Protein AF-A0A7S2IKF0-F1 (afdb_monomer)

pLDDT: mean 86.71, std 18.24, range [37.34, 98.62]

Secondary structure (DSSP, 8-state):
-HHHHHHHHHHHHHHHHHHHHHHHTS-HHHHHHHHHHHHHHHHHHHHTHHHHHHHHHTT-S-SSHHHHHHHHHHHHHHTT--HHHHHHHHHHHHHSTT-TTT-TTTSS-STTTS-TTT-HHHHHHHHHHHH--

Structure (mmCIF, N/CA/C/O backbone):
data_AF-A0A7S2IKF0-F1
#
_entry.id   AF-A0A7S2IKF0-F1
#
loop_
_atom_site.group_PDB
_atom_site.id
_atom_site.type_symbol
_atom_site.label_atom_id
_atom_site.label_alt_id
_atom_site.label_comp_id
_atom_site.label_asym_id
_atom_site.label_entity_id
_atom_site.label_seq_id
_atom_site.pdbx_PDB_ins_code
_atom_site.Cartn_x
_atom_site.Cartn_y
_atom_site.Cartn_z
_atom_site.occupancy
_atom_site.B_iso_or_equiv
_atom_site.auth_seq_id
_atom_site.auth_comp_id
_atom_site.auth_asym_id
_atom_site.auth_atom_id
_atom_site.pdbx_PDB_model_num
ATOM 1 N N . GLU A 1 1 ? -5.631 16.992 5.665 1.00 86.25 1 GLU A N 1
ATOM 2 C CA . GLU A 1 1 ? -4.386 16.386 5.142 1.00 86.25 1 GLU A CA 1
ATOM 3 C C . GLU A 1 1 ? -4.592 15.204 4.185 1.00 86.25 1 GLU A C 1
ATOM 5 O O . GLU A 1 1 ? -3.834 15.143 3.224 1.00 86.25 1 GLU A O 1
ATOM 10 N N . GLY A 1 2 ? -5.606 14.334 4.345 1.00 92.81 2 GLY A N 1
ATOM 11 C CA . GLY A 1 2 ? -5.775 13.124 3.511 1.00 92.81 2 GLY A CA 1
ATOM 12 C C . GLY A 1 2 ? -5.658 13.321 1.996 1.00 92.81 2 GLY A C 1
ATOM 13 O O . GLY A 1 2 ? -4.904 12.610 1.344 1.00 92.81 2 GLY A O 1
ATOM 14 N N . TRP A 1 3 ? -6.298 14.352 1.429 1.00 94.94 3 TRP A N 1
ATOM 15 C CA . TRP A 1 3 ? -6.167 14.661 -0.003 1.00 94.94 3 TRP A CA 1
ATOM 16 C C . TRP A 1 3 ? -4.735 14.961 -0.446 1.00 94.94 3 TRP A C 1
ATOM 18 O O . TRP A 1 3 ? -4.328 14.540 -1.523 1.00 94.94 3 TRP A O 1
ATOM 28 N N . LYS A 1 4 ? -3.954 15.667 0.379 1.00 96.44 4 LYS A N 1
ATOM 29 C CA . LYS A 1 4 ? -2.560 15.990 0.052 1.00 96.44 4 LYS A CA 1
ATOM 30 C C . LYS A 1 4 ? -1.713 14.722 0.018 1.00 96.44 4 LYS A C 1
ATOM 32 O O . LYS A 1 4 ? -0.940 14.547 -0.915 1.00 96.44 4 LYS A O 1
ATOM 37 N N . GLN A 1 5 ? -1.893 13.837 1.001 1.00 95.38 5 GLN A N 1
ATOM 38 C CA . GLN A 1 5 ? -1.185 12.557 1.056 1.00 95.38 5 GLN A CA 1
ATOM 39 C C . GLN A 1 5 ? -1.593 11.646 -0.106 1.00 95.38 5 GLN A C 1
ATOM 41 O O . GLN A 1 5 ? -0.722 11.107 -0.781 1.00 95.38 5 GLN A O 1
ATOM 46 N N . LEU A 1 6 ? -2.892 11.539 -0.406 1.00 95.06 6 LEU A N 1
ATOM 47 C CA . LEU A 1 6 ? -3.379 10.765 -1.547 1.00 95.06 6 LEU A CA 1
ATOM 48 C C . LEU A 1 6 ? -2.774 11.270 -2.863 1.00 95.06 6 LEU A C 1
ATOM 50 O O . LEU A 1 6 ? -2.187 10.487 -3.604 1.00 95.06 6 LEU A O 1
ATOM 54 N N . CYS A 1 7 ? -2.855 12.576 -3.135 1.00 97.31 7 CYS A N 1
ATOM 55 C CA . CYS A 1 7 ? -2.273 13.163 -4.342 1.00 97.31 7 CYS A CA 1
ATOM 56 C C . CYS A 1 7 ? -0.753 12.968 -4.409 1.00 97.31 7 CYS A C 1
ATOM 58 O O . CYS A 1 7 ? -0.229 12.673 -5.481 1.00 97.31 7 CYS A O 1
ATOM 60 N N . PHE A 1 8 ? -0.047 13.102 -3.282 1.00 97.56 8 PHE A N 1
ATOM 61 C CA . PHE A 1 8 ? 1.392 12.857 -3.211 1.00 97.56 8 PHE A CA 1
ATOM 62 C C . PHE A 1 8 ? 1.732 11.410 -3.587 1.00 97.56 8 PHE A C 1
ATOM 64 O O . PHE A 1 8 ? 2.536 11.187 -4.490 1.00 97.56 8 PHE A O 1
ATOM 71 N N . HIS A 1 9 ? 1.073 10.428 -2.969 1.00 96.62 9 HIS A N 1
ATOM 72 C CA . HIS A 1 9 ? 1.340 9.016 -3.238 1.00 96.62 9 HIS A CA 1
ATOM 73 C C . HIS A 1 9 ? 0.942 8.597 -4.657 1.00 96.62 9 HIS A C 1
ATOM 75 O O . HIS A 1 9 ? 1.709 7.882 -5.299 1.00 96.62 9 HIS A O 1
ATOM 81 N N . LEU A 1 10 ? -0.193 9.077 -5.183 1.00 96.38 10 LEU A N 1
ATOM 82 C CA . LEU A 1 10 ? -0.585 8.838 -6.578 1.00 96.38 10 LEU A CA 1
ATOM 83 C C . LEU A 1 10 ? 0.397 9.484 -7.564 1.00 96.38 10 LEU A C 1
ATOM 85 O O . LEU A 1 10 ? 0.732 8.878 -8.579 1.00 96.38 10 LEU A O 1
ATOM 89 N N . GLY A 1 11 ? 0.902 10.681 -7.254 1.00 98.31 11 GLY A N 1
ATOM 90 C CA . GLY A 1 11 ? 1.928 11.352 -8.051 1.00 98.31 11 GLY A CA 1
ATOM 91 C C . GLY A 1 11 ? 3.245 10.573 -8.079 1.00 98.31 11 GLY A C 1
ATOM 92 O O . GLY A 1 11 ? 3.801 10.347 -9.153 1.00 98.31 11 GLY A O 1
ATOM 93 N N . CYS A 1 12 ? 3.714 10.098 -6.921 1.00 98.31 12 CYS A N 1
ATOM 94 C CA . CYS A 1 12 ? 4.885 9.225 -6.837 1.00 98.31 12 CYS A CA 1
ATOM 95 C C . CYS A 1 12 ? 4.674 7.918 -7.614 1.00 98.31 12 CYS A C 1
ATOM 97 O O . CYS A 1 12 ? 5.550 7.523 -8.379 1.00 98.31 12 CYS A O 1
ATOM 99 N N . ALA A 1 13 ? 3.507 7.284 -7.476 1.00 97.81 13 ALA A N 1
ATOM 100 C CA . ALA A 1 13 ? 3.162 6.054 -8.187 1.00 97.81 13 ALA A CA 1
ATOM 101 C C . ALA A 1 13 ? 3.201 6.243 -9.708 1.00 97.81 13 ALA A C 1
ATOM 103 O O . ALA A 1 13 ? 3.828 5.457 -10.420 1.00 97.81 13 ALA A O 1
ATOM 104 N N . ALA A 1 14 ? 2.574 7.314 -10.202 1.00 98.44 14 ALA A N 1
ATOM 105 C CA . ALA A 1 14 ? 2.558 7.652 -11.618 1.00 98.44 14 ALA A CA 1
ATOM 106 C C . ALA A 1 14 ? 3.975 7.915 -12.143 1.00 98.44 14 ALA A C 1
ATOM 108 O O . ALA A 1 14 ? 4.350 7.375 -13.180 1.00 98.44 14 ALA A O 1
ATOM 109 N N . LEU A 1 15 ? 4.792 8.677 -11.407 1.00 98.62 15 LEU A N 1
ATOM 110 C CA . LEU A 1 15 ? 6.179 8.940 -11.791 1.00 98.62 15 LEU A CA 1
ATOM 111 C C . LEU A 1 15 ? 7.005 7.649 -11.860 1.00 98.62 15 LEU A C 1
ATOM 113 O O . LEU A 1 15 ? 7.687 7.421 -12.856 1.00 98.62 15 LEU A O 1
ATOM 117 N N . CYS A 1 16 ? 6.925 6.790 -10.843 1.00 98.56 16 CYS A N 1
ATOM 118 C CA . CYS A 1 16 ? 7.623 5.505 -10.845 1.00 98.56 16 CYS A CA 1
ATOM 119 C C . CYS A 1 16 ? 7.152 4.611 -12.002 1.00 98.56 16 CYS A C 1
ATOM 121 O O . CYS A 1 16 ? 7.983 4.025 -12.690 1.00 98.56 16 CYS A O 1
ATOM 123 N N . THR A 1 17 ? 5.847 4.581 -12.283 1.00 98.31 17 THR A N 1
ATOM 124 C CA . THR A 1 17 ? 5.274 3.826 -13.411 1.00 98.31 17 THR A CA 1
ATOM 125 C C . THR A 1 17 ? 5.804 4.326 -14.757 1.00 98.31 17 THR A C 1
ATOM 127 O O . THR A 1 17 ? 6.151 3.522 -15.615 1.00 98.31 17 THR A O 1
ATOM 130 N N . LEU A 1 18 ? 5.946 5.644 -14.941 1.00 98.62 18 LEU A N 1
ATOM 131 C CA . LEU A 1 18 ? 6.545 6.217 -16.153 1.00 98.62 18 LEU A CA 1
ATOM 132 C C . LEU A 1 18 ? 8.027 5.841 -16.306 1.00 98.62 18 LEU A C 1
ATOM 134 O O . LEU A 1 18 ? 8.497 5.625 -17.422 1.00 98.62 18 LEU A O 1
ATOM 138 N N . VAL A 1 19 ? 8.778 5.750 -15.203 1.00 98.56 19 VAL A N 1
ATOM 139 C CA . VAL A 1 19 ? 10.179 5.291 -15.229 1.00 98.56 19 VAL A CA 1
ATOM 140 C C . VAL A 1 19 ? 10.258 3.811 -15.611 1.00 98.56 19 VAL A C 1
ATOM 142 O O . VAL A 1 19 ? 11.086 3.450 -16.449 1.00 98.56 19 VAL A O 1
ATOM 145 N N . VAL A 1 20 ? 9.379 2.974 -15.055 1.00 98.62 20 VAL A N 1
ATOM 146 C CA . VAL A 1 20 ? 9.254 1.551 -15.416 1.00 98.62 20 VAL A CA 1
ATOM 147 C C . VAL A 1 20 ? 8.936 1.393 -16.905 1.00 98.62 20 VAL A C 1
ATOM 149 O O . VAL A 1 20 ? 9.670 0.703 -17.614 1.00 98.62 20 VAL A O 1
ATOM 152 N N . ASP A 1 21 ? 7.916 2.093 -17.409 1.00 98.56 21 ASP A N 1
ATOM 153 C CA . ASP A 1 21 ? 7.531 2.085 -18.828 1.00 98.56 21 ASP A CA 1
ATOM 154 C C . ASP A 1 21 ? 8.689 2.517 -19.744 1.00 98.56 21 ASP A C 1
ATOM 156 O O . ASP A 1 21 ? 8.990 1.876 -20.759 1.00 98.56 21 ASP A O 1
ATOM 160 N N . ARG A 1 22 ? 9.430 3.557 -19.339 1.00 98.44 22 ARG A N 1
ATOM 161 C CA . ARG A 1 22 ? 10.623 4.008 -20.061 1.00 98.44 22 ARG A CA 1
ATOM 162 C C . ARG A 1 22 ? 11.722 2.945 -20.076 1.00 98.44 22 ARG A C 1
ATOM 164 O O . ARG A 1 22 ? 12.402 2.813 -21.098 1.00 98.44 22 ARG A O 1
ATOM 171 N N . GLY A 1 23 ? 11.906 2.214 -18.976 1.00 98.19 23 GLY A N 1
ATOM 172 C CA . GLY A 1 23 ? 12.830 1.086 -18.869 1.00 98.19 23 GLY A CA 1
ATOM 173 C C . GLY A 1 23 ? 12.463 -0.048 -19.825 1.00 98.19 23 GLY A C 1
ATOM 174 O O . GLY A 1 23 ? 13.307 -0.461 -20.620 1.00 98.19 23 GLY A O 1
ATOM 175 N N . LEU A 1 24 ? 11.190 -0.463 -19.832 1.00 98.19 24 LEU A N 1
ATOM 176 C CA . LEU A 1 24 ? 10.649 -1.484 -20.745 1.00 98.19 24 LEU A CA 1
ATOM 177 C C . LEU A 1 24 ? 10.808 -1.097 -22.221 1.00 98.19 24 LEU A C 1
ATOM 179 O O . LEU A 1 24 ? 11.131 -1.937 -23.059 1.00 98.19 24 LEU A O 1
ATOM 183 N N . SER A 1 25 ? 10.626 0.186 -22.535 1.00 98.12 25 SER A N 1
ATOM 184 C CA . SER A 1 25 ? 10.715 0.717 -23.900 1.00 98.12 25 SER A CA 1
ATOM 185 C C . SER A 1 25 ? 12.149 1.020 -24.362 1.00 98.12 25 SER A C 1
ATOM 187 O O . SER A 1 25 ? 12.349 1.490 -25.484 1.00 98.12 25 SER A O 1
ATOM 189 N N . THR A 1 26 ? 13.168 0.796 -23.523 1.00 97.50 26 THR A N 1
AT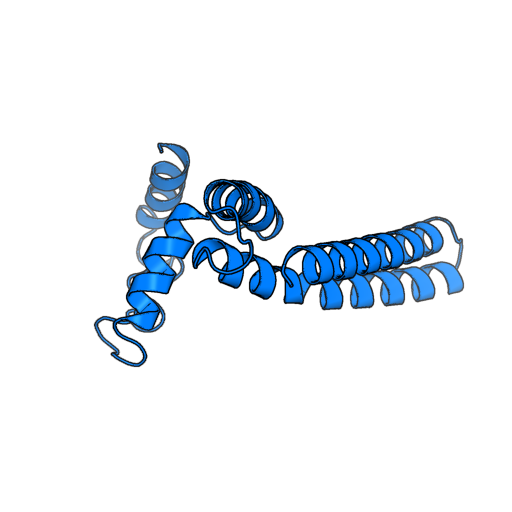OM 190 C CA . THR A 1 26 ? 14.579 1.039 -23.869 1.00 97.50 26 THR A CA 1
ATOM 191 C C . THR A 1 26 ? 15.315 -0.281 -24.096 1.00 97.50 26 THR A C 1
ATOM 193 O O . THR A 1 26 ? 15.471 -1.059 -23.161 1.00 97.50 26 THR A O 1
ATOM 196 N N . PRO A 1 27 ? 15.851 -0.547 -25.295 1.00 96.38 27 PRO A N 1
ATOM 197 C CA . PRO A 1 27 ? 16.652 -1.745 -25.520 1.00 96.38 27 PRO A CA 1
ATOM 198 C C . PRO A 1 27 ? 18.005 -1.717 -24.793 1.00 96.38 27 PRO A C 1
ATOM 200 O O . PRO A 1 27 ? 18.618 -0.665 -24.595 1.00 96.38 27 PRO A O 1
ATOM 203 N N . GLY A 1 28 ? 18.523 -2.906 -24.485 1.00 97.56 28 GLY A N 1
ATOM 204 C CA . GLY A 1 28 ? 19.880 -3.100 -23.974 1.00 97.56 28 GLY A CA 1
ATOM 205 C C . GLY A 1 28 ? 20.041 -2.842 -22.474 1.00 97.56 28 GLY A C 1
ATOM 206 O O . GLY A 1 28 ? 19.076 -2.670 -21.732 1.00 97.56 28 GLY A O 1
ATOM 207 N N . ALA A 1 29 ? 21.298 -2.832 -22.020 1.00 97.31 29 ALA A N 1
ATOM 208 C CA . ALA A 1 29 ? 21.634 -2.768 -20.596 1.00 97.31 29 ALA A CA 1
ATOM 209 C C . ALA A 1 29 ? 21.058 -1.527 -19.896 1.00 97.31 29 ALA A C 1
ATOM 211 O O . ALA A 1 29 ? 20.596 -1.621 -18.764 1.00 97.31 29 ALA A O 1
ATOM 212 N N . MET A 1 30 ? 21.030 -0.378 -20.581 1.00 97.06 30 MET A N 1
ATOM 213 C CA . MET A 1 30 ? 20.479 0.860 -20.025 1.00 97.06 30 MET A CA 1
ATOM 214 C C . MET A 1 30 ? 18.995 0.722 -19.667 1.00 97.06 30 MET A C 1
ATOM 216 O O . MET A 1 30 ? 18.597 1.125 -18.579 1.00 97.06 30 MET A O 1
ATOM 220 N N . GLY A 1 31 ? 18.182 0.121 -20.542 1.00 98.12 31 GLY A N 1
ATOM 221 C CA . GLY A 1 31 ? 16.769 -0.101 -20.240 1.00 98.12 31 GLY A CA 1
ATOM 222 C C . GLY A 1 31 ? 16.558 -1.026 -19.057 1.00 98.12 31 GLY A C 1
ATOM 223 O O . GLY A 1 31 ? 15.739 -0.729 -18.195 1.00 98.12 31 GLY A O 1
ATOM 224 N N . TRP A 1 32 ? 17.377 -2.074 -18.951 1.00 98.25 32 TRP A N 1
ATOM 225 C CA . TRP A 1 32 ? 17.371 -2.976 -17.800 1.00 98.25 32 TRP A CA 1
ATOM 226 C C . TRP A 1 32 ? 17.685 -2.249 -16.483 1.00 98.25 32 TRP A C 1
ATOM 228 O O . TRP A 1 32 ? 16.985 -2.448 -15.493 1.00 98.25 32 TRP A O 1
ATOM 238 N N . PHE A 1 33 ? 18.690 -1.366 -16.464 1.00 98.38 33 PHE A N 1
ATOM 239 C CA . PHE A 1 33 ? 19.008 -0.573 -15.271 1.00 98.38 33 PHE A CA 1
ATOM 240 C C . PHE A 1 33 ? 17.882 0.394 -14.895 1.00 98.38 33 PHE A C 1
ATOM 242 O O . PHE A 1 33 ? 17.533 0.494 -13.719 1.00 98.38 33 PHE A O 1
ATOM 249 N N . VAL A 1 34 ? 17.300 1.084 -15.880 1.00 98.31 34 VAL A N 1
ATOM 250 C CA . VAL A 1 34 ? 16.171 2.000 -15.659 1.00 98.31 34 VAL A CA 1
ATOM 251 C C . VAL A 1 34 ? 14.947 1.241 -15.148 1.00 98.31 34 VAL A C 1
ATOM 253 O O . VAL A 1 34 ? 14.308 1.703 -14.207 1.00 98.31 34 VAL A O 1
ATOM 256 N N . LEU A 1 35 ? 14.659 0.066 -15.712 1.00 98.44 35 LEU A N 1
ATOM 257 C CA . LEU A 1 35 ? 13.564 -0.801 -15.286 1.00 98.44 35 LEU A CA 1
ATOM 258 C C . LEU A 1 35 ? 13.726 -1.211 -13.822 1.00 98.44 35 LEU A C 1
ATOM 260 O O . LEU A 1 35 ? 12.836 -0.955 -13.021 1.00 98.44 35 LEU A O 1
ATOM 264 N N . VAL A 1 36 ? 14.876 -1.781 -13.452 1.00 98.38 36 VAL A N 1
ATOM 265 C CA . VAL A 1 36 ? 15.129 -2.214 -12.068 1.00 98.38 36 VAL A CA 1
ATOM 266 C C . VAL A 1 36 ? 15.047 -1.039 -11.097 1.00 98.38 36 VAL A C 1
ATOM 268 O O . VAL A 1 36 ? 14.418 -1.158 -10.050 1.00 98.38 36 VAL A O 1
ATOM 271 N N . ALA A 1 37 ? 15.644 0.107 -11.43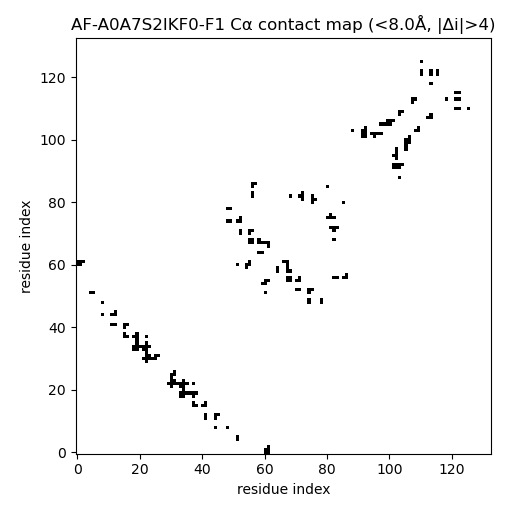4 1.00 98.25 37 ALA A N 1
ATOM 272 C CA . ALA A 1 37 ? 15.562 1.295 -10.589 1.00 98.25 37 ALA A CA 1
ATOM 273 C C . ALA A 1 37 ? 14.111 1.790 -10.431 1.00 98.25 37 ALA A C 1
ATOM 275 O O . ALA A 1 37 ? 13.705 2.149 -9.325 1.00 98.25 37 ALA A O 1
ATOM 276 N N . GLY A 1 38 ? 13.330 1.775 -11.515 1.00 98.44 38 GLY A N 1
ATOM 277 C CA . GLY A 1 38 ? 11.911 2.122 -11.516 1.00 98.44 38 GLY A CA 1
ATOM 278 C C . GLY A 1 38 ? 11.073 1.183 -10.649 1.00 98.44 38 GLY A C 1
ATOM 279 O O . GLY A 1 38 ? 10.306 1.662 -9.818 1.00 98.44 38 GLY A O 1
ATOM 280 N N . GLU A 1 39 ? 11.267 -0.130 -10.783 1.00 98.44 39 GLU A N 1
ATOM 281 C CA . GLU A 1 39 ? 10.558 -1.157 -10.006 1.00 98.44 39 GLU A CA 1
ATOM 282 C C . GLU A 1 39 ? 10.886 -1.072 -8.512 1.00 98.44 39 GLU A C 1
ATOM 284 O O . GLU A 1 39 ? 9.990 -1.106 -7.671 1.00 98.44 39 GLU A O 1
ATOM 289 N N . LEU A 1 40 ? 12.161 -0.879 -8.154 1.00 98.62 40 LEU A N 1
ATOM 290 C CA . LEU A 1 40 ? 12.561 -0.690 -6.756 1.00 98.62 40 LEU A CA 1
ATOM 291 C C . LEU A 1 40 ? 11.931 0.570 -6.153 1.00 98.62 40 LEU A C 1
ATOM 293 O O . LEU A 1 40 ? 11.457 0.544 -5.015 1.00 98.62 40 LEU A O 1
ATOM 297 N N . ALA A 1 41 ? 11.891 1.668 -6.912 1.00 98.44 41 ALA A N 1
ATOM 298 C CA . ALA A 1 41 ? 11.237 2.895 -6.475 1.00 98.44 41 ALA A CA 1
ATOM 299 C C . ALA A 1 41 ? 9.715 2.713 -6.341 1.00 98.44 41 ALA A C 1
ATOM 301 O O . ALA A 1 41 ? 9.135 3.151 -5.347 1.00 98.44 41 ALA A O 1
ATOM 302 N N . LEU A 1 42 ? 9.074 2.031 -7.297 1.00 98.19 42 LEU A N 1
ATOM 303 C CA . LEU A 1 42 ? 7.642 1.737 -7.254 1.00 98.19 42 LEU A CA 1
ATOM 304 C C . LEU A 1 42 ? 7.291 0.850 -6.056 1.00 98.19 42 LEU A C 1
ATOM 306 O O . LEU A 1 42 ? 6.338 1.149 -5.338 1.00 98.19 42 LEU A O 1
ATOM 310 N N . GLY A 1 43 ? 8.080 -0.194 -5.794 1.00 97.62 43 GLY A N 1
ATOM 311 C CA . GLY A 1 43 ? 7.923 -1.061 -4.628 1.00 97.62 43 GLY A CA 1
ATOM 312 C C . GLY A 1 43 ? 8.078 -0.297 -3.312 1.00 97.62 43 GLY A C 1
ATOM 313 O O . GLY A 1 43 ? 7.251 -0.447 -2.411 1.00 97.62 43 GLY A O 1
ATOM 314 N N . LEU A 1 44 ? 9.071 0.598 -3.223 1.00 98.12 44 LEU A N 1
ATOM 315 C CA . LEU A 1 44 ? 9.247 1.470 -2.061 1.00 98.12 44 LEU A CA 1
ATOM 316 C C . LEU A 1 44 ? 8.013 2.355 -1.842 1.00 98.12 44 LEU A C 1
ATOM 318 O O . LEU A 1 44 ? 7.465 2.368 -0.744 1.00 98.12 44 LEU A O 1
ATOM 322 N N . VAL A 1 45 ? 7.537 3.053 -2.876 1.00 97.88 45 VAL A N 1
ATOM 323 C CA . VAL A 1 45 ? 6.333 3.900 -2.795 1.00 97.88 45 VAL A CA 1
ATOM 324 C 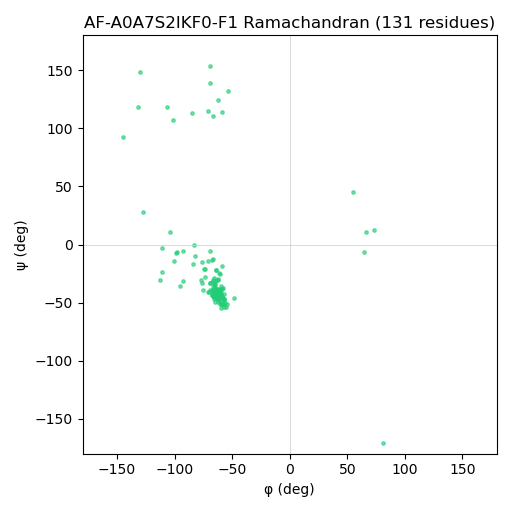C . VAL A 1 45 ? 5.103 3.079 -2.400 1.00 97.88 45 VAL A C 1
ATOM 326 O O . VAL A 1 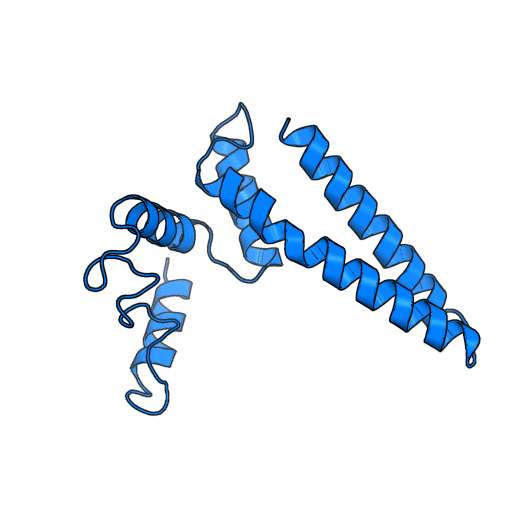45 ? 4.326 3.515 -1.550 1.00 97.88 45 VAL A O 1
ATOM 329 N N . SER A 1 46 ? 4.952 1.881 -2.967 1.00 96.50 46 SER A N 1
ATOM 330 C CA . SER A 1 46 ? 3.809 0.995 -2.723 1.00 96.50 46 SER A CA 1
ATOM 331 C C . SER A 1 46 ? 3.761 0.476 -1.287 1.00 96.50 46 SER A C 1
ATOM 333 O O . SER A 1 46 ? 2.676 0.295 -0.739 1.00 96.50 46 SER A O 1
ATOM 335 N N . SER A 1 47 ? 4.914 0.310 -0.628 1.00 96.44 47 SER A N 1
ATOM 336 C CA . SER A 1 47 ? 4.956 -0.117 0.778 1.00 96.44 47 SER A CA 1
ATOM 337 C C . SER A 1 47 ? 4.250 0.867 1.727 1.00 96.44 47 SER A C 1
ATOM 339 O O . SER A 1 47 ? 3.710 0.458 2.755 1.00 96.44 47 SER A O 1
ATOM 341 N N . PHE A 1 48 ? 4.153 2.148 1.349 1.00 96.56 48 PHE A N 1
ATOM 342 C CA . PHE A 1 48 ? 3.445 3.172 2.122 1.00 96.56 48 PHE A CA 1
ATOM 343 C C . PHE A 1 48 ? 1.927 3.191 1.906 1.00 96.56 48 PHE A C 1
ATOM 345 O O . PHE A 1 48 ? 1.224 3.862 2.662 1.00 96.56 48 PHE A O 1
ATOM 352 N N . TYR A 1 49 ? 1.375 2.457 0.934 1.00 96.31 49 TYR A N 1
ATOM 353 C CA . TYR A 1 49 ? -0.080 2.441 0.707 1.00 96.31 49 TYR A CA 1
ATOM 354 C C . TYR A 1 49 ? -0.845 1.883 1.904 1.00 96.31 49 TYR A C 1
ATOM 356 O O . TYR A 1 49 ? -1.959 2.328 2.191 1.00 96.31 49 TYR A O 1
ATOM 364 N N . PHE A 1 50 ? -0.213 0.977 2.651 1.00 96.75 50 PHE A N 1
ATOM 365 C CA . PHE A 1 50 ? -0.764 0.468 3.894 1.00 96.75 50 PHE A CA 1
ATOM 366 C C . PHE A 1 50 ? -1.009 1.580 4.927 1.00 96.75 50 PHE A C 1
ATOM 368 O O . PHE A 1 50 ? -2.026 1.534 5.606 1.00 96.75 50 PHE A O 1
ATOM 375 N N . ALA A 1 51 ? -0.159 2.611 5.009 1.00 95.81 51 ALA A N 1
ATOM 376 C CA . ALA A 1 51 ? -0.352 3.715 5.955 1.00 95.81 51 ALA A CA 1
ATOM 377 C C . ALA A 1 51 ? -1.614 4.531 5.636 1.00 95.81 51 ALA A C 1
ATOM 379 O O . ALA A 1 51 ? -2.412 4.830 6.520 1.00 95.81 51 ALA A O 1
ATOM 380 N N . GLY A 1 52 ? -1.839 4.841 4.355 1.00 96.25 52 GLY A N 1
ATOM 381 C CA . GLY A 1 52 ? -3.070 5.507 3.929 1.00 96.25 52 GLY A CA 1
ATOM 382 C C . GLY A 1 52 ? -4.302 4.642 4.198 1.00 96.25 52 GLY A C 1
ATOM 383 O O . GLY A 1 52 ? -5.295 5.128 4.730 1.00 96.25 52 GLY A O 1
ATOM 384 N N . PHE A 1 53 ? -4.236 3.352 3.865 1.00 97.69 53 PHE A N 1
ATOM 385 C CA . PHE A 1 53 ? -5.303 2.390 4.150 1.00 97.69 53 PHE A CA 1
ATOM 386 C C . PHE A 1 53 ? -5.629 2.286 5.644 1.00 97.69 53 PHE A C 1
ATOM 388 O O . PHE A 1 53 ? -6.798 2.333 6.021 1.00 97.69 53 PHE A O 1
ATOM 395 N N . HIS A 1 54 ? -4.598 2.203 6.480 1.00 97.19 54 HIS A N 1
ATOM 396 C CA . HIS A 1 54 ? -4.686 2.180 7.935 1.00 97.19 54 HIS A CA 1
ATOM 397 C C . HIS A 1 54 ? -5.415 3.411 8.481 1.00 97.19 54 HIS A C 1
ATOM 399 O O . HIS A 1 54 ? -6.367 3.277 9.240 1.00 97.19 54 HIS A O 1
ATOM 405 N N . GLU A 1 55 ? -5.059 4.604 8.019 1.00 96.94 55 GLU A N 1
ATOM 406 C CA . GLU A 1 55 ? -5.733 5.837 8.431 1.00 96.94 55 GLU A CA 1
ATOM 407 C C . GLU A 1 55 ? -7.190 5.911 7.922 1.00 96.94 55 GLU A C 1
ATOM 409 O O . GLU A 1 55 ? -8.076 6.472 8.572 1.00 96.94 55 GLU A O 1
ATOM 414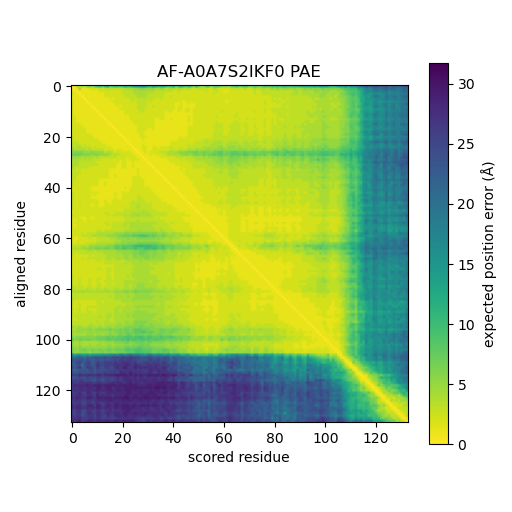 N N . MET A 1 56 ? -7.471 5.331 6.749 1.00 97.25 56 MET A N 1
ATOM 415 C CA . MET A 1 56 ? -8.823 5.286 6.185 1.00 97.25 56 MET A CA 1
ATOM 416 C C . MET A 1 56 ? -9.753 4.354 6.963 1.00 97.25 56 MET A C 1
ATOM 418 O O . MET A 1 56 ? -10.894 4.743 7.209 1.00 97.25 56 MET A O 1
ATOM 422 N N . ILE A 1 57 ? -9.286 3.176 7.400 1.00 96.81 57 ILE A N 1
ATOM 423 C CA . ILE A 1 57 ? -10.113 2.277 8.224 1.00 96.81 57 ILE A CA 1
ATOM 424 C C . ILE A 1 57 ? -10.426 2.884 9.599 1.00 96.81 57 ILE A C 1
ATOM 426 O O . ILE A 1 57 ? -11.496 2.635 10.142 1.00 96.81 57 ILE A O 1
ATOM 430 N N . HIS A 1 58 ? -9.553 3.740 10.138 1.00 95.94 58 HIS A N 1
ATOM 431 C CA . HIS A 1 58 ? -9.844 4.511 11.354 1.00 95.94 58 HIS A CA 1
ATOM 432 C C . HIS A 1 58 ? -10.878 5.618 11.137 1.00 95.94 58 HIS A C 1
ATOM 434 O O . HIS A 1 58 ? -11.412 6.167 12.099 1.00 95.94 58 HIS A O 1
ATOM 440 N N . GLY A 1 59 ? -11.182 5.956 9.882 1.00 94.56 59 GLY A N 1
ATOM 441 C CA . GLY A 1 59 ? -12.110 7.029 9.535 1.00 94.56 59 GLY A CA 1
ATOM 442 C C . GLY A 1 59 ? -11.542 8.432 9.763 1.00 94.56 59 GLY A C 1
ATOM 443 O O . GLY A 1 59 ? -12.294 9.403 9.729 1.00 94.56 59 GLY A O 1
ATOM 444 N N . THR A 1 60 ? -10.234 8.561 9.984 1.00 94.19 60 THR A N 1
ATOM 445 C CA . THR A 1 60 ? -9.558 9.825 10.318 1.00 94.19 60 THR A CA 1
ATOM 446 C C . THR A 1 60 ? -8.860 10.470 9.116 1.00 94.19 60 THR A C 1
ATOM 448 O O . THR A 1 60 ? -8.574 11.669 9.134 1.00 94.19 60 THR A O 1
ATOM 451 N N . ALA A 1 61 ? -8.678 9.727 8.017 1.00 95.06 61 ALA A N 1
ATOM 452 C CA . ALA A 1 61 ? -8.015 10.220 6.806 1.00 95.06 61 ALA A CA 1
ATOM 453 C C . ALA A 1 61 ? -8.732 11.417 6.146 1.00 95.06 61 ALA A C 1
ATOM 455 O O . ALA A 1 61 ? -8.086 12.344 5.640 1.00 95.06 61 ALA A O 1
ATOM 456 N N . PHE A 1 62 ? -10.069 11.418 6.142 1.00 95.56 62 PHE A N 1
ATOM 457 C CA . PHE A 1 62 ? -10.895 12.421 5.464 1.00 95.56 62 PHE A CA 1
ATOM 458 C C . PHE A 1 62 ? -11.965 12.986 6.397 1.00 95.56 62 PHE A C 1
ATOM 460 O O . PHE A 1 62 ? -12.523 12.275 7.221 1.00 95.56 62 PHE A O 1
ATOM 467 N N . ALA A 1 63 ? -12.327 14.258 6.200 1.00 92.81 63 ALA A N 1
ATOM 468 C CA . ALA A 1 63 ? -13.424 14.889 6.942 1.00 92.81 63 ALA A CA 1
ATOM 469 C C . ALA A 1 63 ? -14.797 14.249 6.646 1.00 92.81 63 ALA A C 1
ATOM 471 O O . ALA A 1 63 ? -15.738 14.384 7.423 1.00 92.81 63 ALA A O 1
ATOM 472 N N . THR A 1 64 ? -14.926 13.573 5.503 1.00 93.06 64 THR A N 1
ATOM 473 C CA . THR A 1 64 ? -16.157 12.923 5.057 1.00 93.06 64 THR A CA 1
ATOM 474 C C . THR A 1 64 ? -16.069 11.421 5.322 1.00 93.06 64 THR A C 1
ATOM 476 O O . THR A 1 64 ? -15.361 10.711 4.613 1.00 93.06 64 THR A O 1
ATOM 479 N N . GLY A 1 65 ? -16.811 10.925 6.316 1.00 89.56 65 GLY A N 1
ATOM 480 C CA . GLY A 1 65 ? -16.691 9.535 6.780 1.00 89.56 65 GLY A CA 1
ATOM 481 C C . GLY A 1 65 ? -16.986 8.471 5.715 1.00 89.56 65 GLY A C 1
ATOM 482 O O . GLY A 1 65 ? -16.232 7.510 5.588 1.00 89.56 65 GLY A O 1
ATOM 483 N N . TRP A 1 66 ? -18.023 8.656 4.886 1.00 93.19 66 TRP A N 1
ATOM 484 C CA . TRP A 1 66 ? -18.349 7.681 3.829 1.00 93.19 66 TRP A CA 1
ATOM 485 C C . TRP A 1 66 ? -17.239 7.563 2.777 1.00 93.19 66 TRP A C 1
ATOM 487 O O . TRP A 1 66 ? -17.031 6.492 2.212 1.00 93.19 66 TRP A O 1
ATOM 497 N N . LEU A 1 67 ? -16.504 8.654 2.537 1.00 94.38 67 LEU A N 1
ATOM 498 C CA . LEU A 1 67 ? -15.405 8.675 1.582 1.00 94.38 67 LEU A CA 1
ATOM 499 C C . LEU A 1 67 ? -14.212 7.864 2.097 1.00 94.38 67 LEU A C 1
ATOM 501 O O . LEU A 1 67 ? -13.613 7.127 1.320 1.00 94.38 67 LEU A O 1
ATOM 505 N N . ALA A 1 68 ? -13.893 7.970 3.391 1.00 95.44 68 ALA A N 1
ATOM 506 C CA . ALA A 1 68 ? -12.844 7.159 4.006 1.00 95.44 68 ALA A CA 1
ATOM 507 C C . ALA A 1 68 ? -13.153 5.660 3.870 1.00 95.44 68 ALA A C 1
ATOM 509 O O . ALA A 1 68 ? -12.286 4.908 3.438 1.00 95.44 68 ALA A O 1
ATOM 510 N N . GLY A 1 69 ? -14.405 5.256 4.120 1.00 95.88 69 GLY A N 1
ATOM 511 C CA . GLY A 1 69 ? -14.844 3.870 3.928 1.00 95.88 69 GLY A CA 1
ATOM 512 C C . GLY A 1 69 ? -14.788 3.410 2.467 1.00 95.88 69 GLY A C 1
ATOM 513 O O . GLY A 1 69 ? -14.255 2.349 2.164 1.00 95.88 69 GLY A O 1
ATOM 514 N N . ALA A 1 70 ? -15.280 4.210 1.517 1.00 96.88 70 ALA A N 1
ATOM 515 C CA . ALA A 1 70 ? -15.215 3.839 0.101 1.00 96.88 70 ALA A CA 1
ATOM 516 C C . ALA A 1 70 ? -13.761 3.679 -0.388 1.00 96.88 70 ALA A C 1
ATOM 518 O O . ALA A 1 70 ? -13.427 2.708 -1.071 1.00 96.88 70 ALA A O 1
ATOM 519 N N . LEU A 1 71 ? -12.879 4.609 -0.011 1.00 96.75 71 LEU A N 1
ATOM 520 C CA . LEU A 1 71 ? -11.473 4.571 -0.404 1.00 96.75 71 LEU A CA 1
ATOM 521 C C . LEU A 1 71 ? -10.674 3.490 0.334 1.00 96.75 71 LEU A C 1
ATOM 523 O O . LEU A 1 71 ? -9.737 2.953 -0.256 1.00 96.75 71 LEU A O 1
ATOM 527 N N . SER A 1 72 ? -11.049 3.102 1.559 1.00 97.38 72 SER A N 1
ATOM 528 C CA . SER A 1 72 ? -10.411 1.969 2.237 1.00 97.38 72 SER A CA 1
ATOM 529 C C . SER A 1 72 ? -10.686 0.650 1.516 1.00 97.38 72 SER A C 1
ATOM 531 O O . SER A 1 72 ? -9.785 -0.178 1.438 1.00 97.38 72 SER A O 1
ATOM 533 N N . HIS A 1 73 ? -11.865 0.454 0.911 1.00 97.69 73 HIS A N 1
ATOM 534 C CA . HIS A 1 73 ? -12.123 -0.720 0.064 1.00 97.69 73 HIS A CA 1
ATOM 535 C C . HIS A 1 73 ? -11.253 -0.734 -1.198 1.00 97.69 73 HIS A C 1
ATOM 537 O O . HIS A 1 73 ? -10.685 -1.773 -1.532 1.00 97.69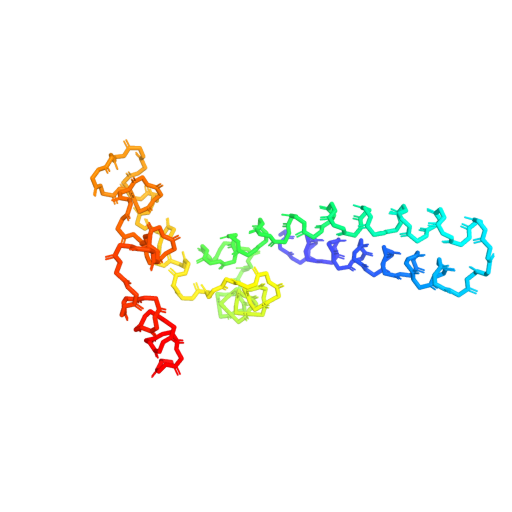 73 HIS A O 1
ATOM 543 N N . VAL A 1 74 ? -11.098 0.411 -1.870 1.00 97.12 74 VAL A N 1
ATOM 544 C CA . VAL A 1 74 ? -10.242 0.526 -3.064 1.00 97.12 74 VAL A CA 1
ATOM 545 C C . VAL A 1 74 ? -8.773 0.278 -2.714 1.00 97.12 74 VAL A C 1
ATOM 547 O O . VAL A 1 74 ? -8.111 -0.536 -3.356 1.00 97.12 74 VAL A O 1
ATOM 550 N N . ALA A 1 75 ? -8.263 0.949 -1.679 1.00 96.75 75 ALA A N 1
ATOM 551 C CA . ALA A 1 75 ? -6.886 0.779 -1.230 1.00 96.75 75 ALA A CA 1
ATOM 552 C C . ALA A 1 75 ? -6.636 -0.639 -0.711 1.00 96.75 75 ALA A C 1
ATOM 554 O O . ALA A 1 75 ? -5.622 -1.240 -1.047 1.00 96.75 75 ALA A O 1
ATOM 555 N N . GLY A 1 76 ? -7.591 -1.190 0.039 1.00 96.50 76 GLY A N 1
ATOM 556 C CA . GLY A 1 76 ? -7.572 -2.562 0.521 1.00 96.50 76 GLY A CA 1
ATOM 557 C C . GLY A 1 76 ? -7.463 -3.573 -0.616 1.00 96.50 76 GLY A C 1
ATOM 558 O O . GLY A 1 76 ? -6.596 -4.439 -0.579 1.00 96.50 76 GLY A O 1
ATOM 559 N N . PHE A 1 77 ? -8.257 -3.422 -1.680 1.00 95.94 77 PHE A N 1
ATOM 560 C CA . PHE A 1 77 ? -8.123 -4.253 -2.878 1.00 95.94 77 PHE A CA 1
ATOM 561 C C . PHE A 1 77 ? -6.722 -4.143 -3.498 1.00 95.94 77 PHE A C 1
ATOM 563 O O . PHE A 1 77 ? -6.100 -5.164 -3.781 1.00 95.94 77 PHE A O 1
ATOM 570 N N . ALA A 1 78 ? -6.193 -2.923 -3.642 1.00 93.56 78 ALA A N 1
ATOM 571 C CA . ALA A 1 78 ? -4.875 -2.690 -4.235 1.00 93.56 78 ALA A CA 1
ATOM 572 C C . ALA A 1 78 ? -3.717 -3.327 -3.443 1.00 93.56 78 ALA A C 1
ATOM 574 O O . ALA A 1 78 ? -2.715 -3.712 -4.040 1.00 93.56 78 ALA A O 1
ATOM 575 N N . ILE A 1 79 ? -3.849 -3.450 -2.118 1.00 95.31 79 ILE A N 1
ATOM 576 C CA . ILE A 1 79 ? -2.832 -4.060 -1.244 1.00 95.31 79 ILE A CA 1
ATOM 577 C C . ILE A 1 79 ? -3.198 -5.479 -0.781 1.00 95.31 79 ILE A C 1
ATOM 579 O O . ILE A 1 79 ? -2.553 -6.007 0.123 1.00 95.31 79 ILE A O 1
ATOM 583 N N . PHE A 1 80 ? -4.235 -6.087 -1.366 1.00 94.56 80 PHE A N 1
ATOM 584 C CA . PHE A 1 80 ? -4.752 -7.410 -0.999 1.00 94.56 80 PHE A CA 1
ATOM 585 C C . PHE A 1 80 ? -5.128 -7.548 0.492 1.00 94.56 80 PHE A C 1
ATOM 587 O O . PHE A 1 80 ? -4.807 -8.534 1.156 1.00 94.56 80 PHE A O 1
ATOM 594 N N . ARG A 1 81 ? -5.831 -6.548 1.038 1.00 93.00 81 ARG A N 1
ATOM 595 C CA . ARG A 1 81 ? -6.339 -6.503 2.420 1.00 93.00 81 ARG A CA 1
ATOM 596 C C . ARG A 1 81 ? -7.809 -6.091 2.443 1.00 93.00 81 ARG A C 1
ATOM 598 O O . ARG A 1 81 ? -8.155 -4.977 2.067 1.00 93.00 81 ARG A O 1
ATOM 605 N N . GLY A 1 82 ? -8.691 -6.960 2.936 1.00 94.56 82 GLY A N 1
ATOM 606 C CA . GLY A 1 82 ? -10.109 -6.618 3.094 1.00 94.56 82 GLY A CA 1
ATOM 607 C C . GLY A 1 82 ? -10.317 -5.466 4.066 1.00 94.56 82 GLY A C 1
ATOM 608 O O . GLY A 1 82 ? -9.907 -5.573 5.218 1.00 94.56 82 GLY A O 1
ATOM 609 N N . SER A 1 83 ? -10.990 -4.399 3.629 1.00 95.06 83 SER A N 1
ATOM 610 C CA . SER A 1 83 ? -11.249 -3.214 4.460 1.00 95.06 83 SER A CA 1
ATOM 611 C C . SER A 1 83 ? -12.002 -3.552 5.750 1.00 95.06 83 SER A C 1
ATOM 613 O O . SER A 1 83 ? -11.518 -3.243 6.834 1.00 95.06 83 SER A O 1
ATOM 615 N N . ASN A 1 84 ? -13.148 -4.237 5.652 1.00 94.06 84 ASN A N 1
ATOM 616 C CA . ASN A 1 84 ? -13.982 -4.557 6.819 1.00 94.06 84 ASN A CA 1
ATOM 617 C C . A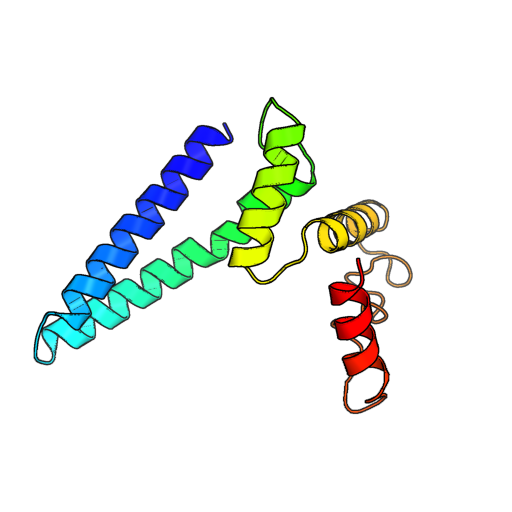SN A 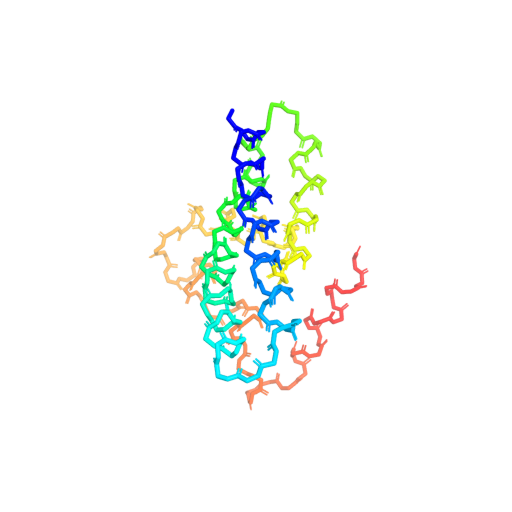1 84 ? -13.273 -5.510 7.781 1.00 94.06 84 ASN A C 1
ATOM 619 O O . ASN A 1 84 ? -13.218 -5.252 8.981 1.00 94.06 84 ASN A O 1
ATOM 623 N N . TRP A 1 85 ? -12.679 -6.580 7.251 1.00 93.44 85 TRP A N 1
ATOM 624 C CA . TRP A 1 85 ? -11.892 -7.504 8.061 1.00 93.44 85 TRP A CA 1
ATOM 625 C C . TRP A 1 85 ? -10.758 -6.773 8.788 1.00 93.44 85 TRP A C 1
ATOM 627 O O . TRP A 1 85 ? -10.605 -6.927 10.000 1.00 93.44 85 TRP A O 1
ATOM 637 N N . TYR A 1 86 ? -10.007 -5.925 8.075 1.00 94.56 86 TYR A N 1
ATOM 638 C CA . TYR A 1 86 ? -8.880 -5.221 8.672 1.00 94.56 86 TYR A CA 1
ATOM 639 C C . TYR A 1 86 ? -9.314 -4.169 9.688 1.00 94.56 86 TYR A C 1
ATOM 641 O O . TYR A 1 86 ? -8.633 -4.000 10.691 1.00 94.56 86 TYR A O 1
ATOM 649 N N . TYR A 1 87 ? -10.458 -3.514 9.486 1.00 95.31 87 TYR A N 1
ATOM 650 C CA . TYR A 1 87 ? -11.052 -2.629 10.483 1.00 95.31 87 TYR A CA 1
ATOM 651 C C . TYR A 1 87 ? -11.265 -3.352 11.819 1.00 95.31 87 TYR A C 1
ATOM 653 O O . TYR A 1 87 ? -10.754 -2.901 12.843 1.00 95.31 87 TYR A O 1
ATOM 661 N N . TYR A 1 88 ? -11.951 -4.501 11.814 1.00 93.75 88 TYR A N 1
ATOM 662 C CA . TYR A 1 88 ? -12.212 -5.257 13.044 1.00 93.75 88 TYR A CA 1
ATOM 663 C C . TYR A 1 88 ? -10.937 -5.847 13.650 1.00 93.75 88 TYR A C 1
ATOM 665 O O . TYR A 1 88 ? -10.734 -5.736 14.860 1.00 93.75 88 TYR A O 1
ATOM 673 N N . PHE A 1 89 ? -10.056 -6.416 12.818 1.00 93.38 89 PHE A N 1
ATOM 674 C CA . PHE A 1 89 ? -8.745 -6.912 13.246 1.00 93.38 89 PHE A CA 1
ATOM 675 C C . PHE A 1 89 ? -7.954 -5.812 13.958 1.00 93.38 89 PHE A C 1
ATOM 677 O O . PHE A 1 89 ? -7.467 -5.989 15.074 1.00 93.38 89 PHE A O 1
ATOM 684 N N . HIS A 1 90 ? -7.853 -4.650 13.323 1.00 95.00 90 HIS A N 1
ATOM 685 C CA . HIS A 1 90 ? -7.003 -3.572 13.784 1.00 95.00 90 HIS A CA 1
ATOM 686 C C . HIS A 1 90 ? -7.601 -2.831 14.987 1.00 95.00 90 HIS A C 1
ATOM 688 O O . HIS A 1 90 ? -6.871 -2.429 15.892 1.00 95.00 90 HIS A O 1
ATOM 694 N N . TRP A 1 91 ? -8.931 -2.720 15.057 1.00 94.81 91 TRP A N 1
ATOM 695 C CA . TRP A 1 91 ? -9.631 -2.257 16.253 1.00 94.81 91 TRP A CA 1
ATOM 696 C C . TRP A 1 91 ? -9.353 -3.168 17.457 1.00 94.81 91 TRP A C 1
ATOM 698 O O . TRP A 1 91 ? -9.036 -2.677 18.542 1.00 94.81 91 TRP A O 1
ATOM 708 N N . HIS A 1 92 ? -9.417 -4.492 17.267 1.00 94.06 92 HIS A N 1
ATOM 709 C CA . HIS A 1 92 ? -9.144 -5.464 18.329 1.00 94.06 92 HIS A CA 1
ATOM 710 C C . HIS A 1 92 ? -7.674 -5.419 18.771 1.00 94.06 92 HIS A C 1
ATOM 712 O O . HIS A 1 92 ? -7.398 -5.405 19.970 1.00 94.06 92 HIS A O 1
ATOM 718 N N . HIS A 1 93 ? -6.745 -5.285 17.817 1.00 94.38 93 HIS A N 1
ATOM 719 C CA . HIS A 1 93 ? -5.325 -5.057 18.089 1.00 94.38 93 HIS A CA 1
ATOM 720 C C . HIS A 1 93 ? -5.086 -3.815 18.955 1.00 94.38 93 HIS A C 1
ATOM 722 O O . HIS A 1 93 ? -4.435 -3.923 19.986 1.00 94.38 93 HIS A O 1
ATOM 728 N N . HIS A 1 94 ? -5.657 -2.649 18.626 1.00 96.19 94 HIS A N 1
ATOM 729 C CA . HIS A 1 94 ? -5.509 -1.445 19.469 1.00 96.19 94 HIS A CA 1
ATOM 730 C C . HIS A 1 94 ? -6.148 -1.586 20.848 1.00 96.19 94 HIS A C 1
ATOM 732 O O . HIS A 1 94 ? -5.678 -1.005 21.825 1.00 96.19 94 HIS A O 1
ATOM 738 N N . ARG A 1 95 ? -7.240 -2.348 20.952 1.00 95.94 95 ARG A N 1
ATOM 739 C CA . ARG A 1 95 ? -7.912 -2.580 22.233 1.00 95.94 95 ARG A CA 1
ATOM 740 C C . ARG A 1 95 ? -7.077 -3.445 23.180 1.00 95.94 95 ARG A C 1
ATOM 742 O O . ARG A 1 95 ? -7.167 -3.246 24.393 1.00 95.94 95 ARG A O 1
ATOM 749 N N . PHE A 1 96 ? -6.306 -4.385 22.638 1.00 94.56 96 PHE A N 1
ATOM 750 C CA . PHE A 1 96 ? -5.586 -5.414 23.390 1.00 94.56 96 PHE A CA 1
ATOM 751 C C . PHE A 1 96 ? -4.092 -5.478 23.052 1.00 94.56 96 PHE A C 1
ATOM 753 O O . PHE A 1 96 ? -3.489 -6.535 23.182 1.00 94.56 96 PHE A O 1
ATOM 760 N N . THR A 1 97 ? -3.484 -4.371 22.627 1.00 95.12 97 THR A N 1
ATOM 761 C CA . THR A 1 97 ? -2.096 -4.360 22.142 1.00 95.12 97 THR A CA 1
ATOM 762 C C . THR A 1 97 ? -1.139 -4.984 23.155 1.00 95.12 97 THR A C 1
ATOM 764 O O . THR A 1 97 ? -1.158 -4.616 24.332 1.00 95.12 97 THR A O 1
ATOM 767 N N . ASN A 1 98 ? -0.267 -5.880 22.686 1.00 92.50 98 ASN A N 1
ATOM 768 C CA . ASN A 1 98 ? 0.699 -6.636 23.499 1.00 92.50 98 ASN A CA 1
ATOM 769 C C . ASN A 1 98 ? 0.088 -7.643 24.489 1.00 92.50 98 ASN A C 1
ATOM 771 O O . ASN A 1 98 ? 0.809 -8.170 25.337 1.00 92.50 98 ASN A O 1
ATOM 775 N N . ASP A 1 99 ? -1.209 -7.929 24.405 1.00 93.00 99 ASP A N 1
ATOM 776 C CA . ASP A 1 99 ? -1.815 -9.044 25.122 1.00 93.00 99 ASP A CA 1
ATOM 777 C C . ASP A 1 99 ? -1.648 -10.333 24.298 1.00 93.00 99 ASP A C 1
ATOM 779 O O . ASP A 1 99 ? -2.263 -10.448 23.237 1.00 93.00 99 ASP A O 1
ATOM 783 N N . PRO A 1 100 ? -0.856 -11.322 24.749 1.00 87.81 100 PRO A N 1
ATOM 784 C CA . PRO A 1 100 ? -0.578 -12.515 23.949 1.00 87.81 100 PRO A CA 1
ATOM 785 C C . PRO A 1 100 ? -1.816 -13.355 23.611 1.00 87.81 100 PRO A C 1
ATOM 787 O O . PRO A 1 100 ? -1.797 -14.098 22.634 1.00 87.81 100 PRO A O 1
ATOM 790 N N . GLU A 1 101 ? -2.879 -13.267 24.415 1.00 87.06 101 GLU A N 1
ATOM 791 C CA . GLU A 1 101 ? -4.096 -14.062 24.235 1.00 87.06 101 GLU A CA 1
ATOM 792 C C . GLU A 1 101 ? -5.147 -13.329 23.396 1.00 87.06 101 GLU A C 1
ATOM 794 O O . GLU A 1 101 ? -5.930 -13.964 22.689 1.00 87.06 101 GLU A O 1
ATOM 799 N N . ARG A 1 102 ? -5.190 -11.994 23.484 1.00 84.69 102 ARG A N 1
ATOM 800 C CA . ARG A 1 102 ? -6.270 -11.175 22.908 1.00 84.69 102 ARG A CA 1
ATOM 801 C C . ARG A 1 102 ? -5.843 -10.321 21.723 1.00 84.69 102 ARG A C 1
ATOM 803 O O . ARG A 1 102 ? -6.698 -9.952 20.920 1.00 84.69 102 ARG A O 1
ATOM 810 N N . ASP A 1 103 ? -4.564 -9.997 21.592 1.00 91.56 103 ASP A N 1
ATOM 811 C CA . ASP A 1 103 ? -4.062 -9.277 20.429 1.00 91.56 103 ASP A CA 1
ATOM 812 C C . ASP A 1 103 ? -4.081 -10.216 19.211 1.00 91.56 103 ASP A C 1
ATOM 814 O O . ASP A 1 103 ? -3.334 -11.194 19.204 1.00 91.56 103 ASP A O 1
ATOM 818 N N . PRO A 1 104 ? -4.883 -9.958 18.160 1.00 86.62 104 PRO A N 1
ATOM 819 C CA . PRO A 1 104 ? -4.911 -10.821 16.982 1.00 86.62 104 PRO A CA 1
ATOM 820 C C . PRO A 1 104 ? -3.587 -10.769 16.195 1.00 86.62 104 PRO A C 1
ATOM 822 O O . PRO A 1 104 ? -3.324 -11.631 15.351 1.00 86.62 104 PRO A O 1
ATOM 825 N N . GLU A 1 105 ? -2.714 -9.792 16.473 1.00 88.81 105 GLU A N 1
ATOM 826 C CA . GLU A 1 105 ? -1.335 -9.790 15.992 1.00 88.81 105 GLU A CA 1
ATOM 827 C C . GLU A 1 105 ? -0.456 -10.813 16.734 1.00 88.81 105 GLU A C 1
ATOM 829 O O . GLU A 1 105 ? 0.539 -11.253 16.170 1.00 88.81 105 GLU A O 1
ATOM 834 N N . LEU A 1 106 ? -0.817 -11.267 17.934 1.00 85.94 106 LEU A N 1
ATOM 835 C CA . LEU A 1 106 ? -0.018 -12.217 18.721 1.00 85.94 106 LEU A CA 1
ATOM 836 C C . LEU A 1 106 ? -0.683 -13.589 18.880 1.00 85.94 106 LEU A C 1
ATOM 838 O O . LEU A 1 106 ? 0.017 -14.597 18.934 1.00 85.94 106 LEU A O 1
ATOM 842 N N . SER A 1 107 ? -2.017 -13.646 18.902 1.00 74.19 107 SER A N 1
ATOM 843 C CA . SER A 1 107 ? -2.792 -14.808 19.349 1.00 74.19 107 SER A CA 1
ATOM 844 C C . SER A 1 107 ? -2.727 -16.032 18.429 1.00 74.19 107 SER A C 1
ATOM 846 O O . SER A 1 107 ? -3.280 -17.070 18.774 1.00 74.19 107 SER A O 1
ATOM 848 N N . GLY A 1 108 ? -2.090 -15.951 17.252 1.00 62.44 108 GLY A N 1
ATOM 849 C CA . GLY A 1 108 ? -1.901 -17.089 16.331 1.00 62.44 108 GLY A CA 1
ATOM 850 C C . GLY A 1 108 ? -3.184 -17.679 15.721 1.00 62.44 108 GLY A C 1
ATOM 851 O O . GLY A 1 108 ? -3.107 -18.534 14.848 1.00 62.44 108 GLY A O 1
ATOM 852 N N . THR A 1 109 ? -4.355 -17.222 16.164 1.00 57.78 109 THR A N 1
ATOM 853 C CA . THR A 1 109 ? -5.688 -17.731 15.806 1.00 57.78 109 THR A CA 1
ATOM 854 C C . THR A 1 109 ? -6.325 -17.005 14.628 1.00 57.78 109 THR A C 1
ATOM 856 O O . THR A 1 109 ? -7.396 -17.388 14.159 1.00 57.78 109 THR A O 1
ATOM 859 N N . THR A 1 110 ? -5.682 -15.948 14.147 1.00 55.22 110 THR A N 1
ATOM 860 C CA . THR A 1 110 ? -6.093 -15.222 12.952 1.00 55.22 110 THR A CA 1
ATOM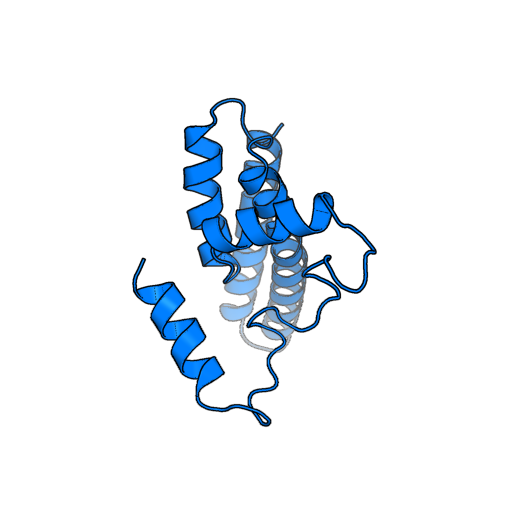 861 C C . THR A 1 110 ? -5.865 -16.120 11.726 1.00 55.22 110 THR A C 1
ATOM 863 O O . THR A 1 110 ? -4.881 -16.854 11.661 1.00 55.22 110 THR A O 1
ATOM 866 N N . THR A 1 111 ? -6.796 -16.128 10.768 1.00 53.31 111 THR A N 1
ATOM 867 C CA . THR A 1 111 ? -6.807 -17.054 9.616 1.00 53.31 111 THR A CA 1
ATOM 868 C C . THR A 1 111 ? -5.559 -16.990 8.731 1.00 53.31 111 THR A C 1
ATOM 870 O O . THR A 1 111 ? -5.281 -17.933 8.001 1.00 53.31 111 THR A O 1
ATOM 873 N N . ASP A 1 112 ? -4.786 -15.909 8.817 1.00 52.16 112 ASP A N 1
ATOM 874 C CA . ASP A 1 112 ? -3.480 -15.719 8.177 1.00 52.16 112 ASP A CA 1
ATOM 875 C C . ASP A 1 112 ? -2.325 -16.466 8.873 1.00 52.16 112 ASP A C 1
ATOM 877 O O . ASP A 1 112 ? -1.258 -16.625 8.282 1.00 52.16 112 ASP A O 1
ATOM 881 N N . ARG A 1 113 ? -2.525 -16.936 10.110 1.00 51.75 113 ARG A N 1
ATOM 882 C CA . ARG A 1 113 ? -1.555 -17.711 10.903 1.00 51.75 113 ARG A CA 1
ATOM 883 C C . ARG A 1 113 ? -1.935 -19.168 11.115 1.00 51.75 113 ARG A C 1
ATOM 885 O O . ARG A 1 113 ? -1.148 -19.909 11.704 1.00 51.75 113 ARG A O 1
ATOM 892 N N . VAL A 1 114 ? -3.102 -19.590 10.632 1.00 53.62 114 VAL A N 1
ATOM 893 C CA . VAL A 1 114 ? -3.454 -21.009 10.633 1.00 53.62 114 VAL A CA 1
ATOM 894 C C . VAL A 1 114 ? -2.502 -21.711 9.677 1.00 53.62 114 VAL A C 1
ATOM 896 O O . VAL A 1 114 ? -2.535 -21.478 8.471 1.00 53.62 114 VAL A O 1
ATOM 899 N N . ASP A 1 115 ? -1.610 -22.528 10.232 1.00 51.88 115 ASP A N 1
ATOM 900 C CA . ASP A 1 115 ? -0.667 -23.315 9.454 1.00 51.88 115 ASP A CA 1
ATOM 901 C C . ASP A 1 115 ? -1.457 -24.236 8.502 1.00 51.88 115 ASP A C 1
ATOM 903 O O . ASP A 1 115 ? -2.153 -25.151 8.964 1.00 51.88 115 ASP A O 1
ATOM 907 N N . PRO A 1 116 ? -1.370 -24.032 7.174 1.00 53.88 116 PRO A N 1
ATOM 908 C CA . PRO A 1 116 ? -2.124 -24.828 6.209 1.00 53.88 116 PRO A CA 1
ATOM 909 C C . PRO A 1 116 ? -1.666 -26.292 6.178 1.00 53.88 116 PRO A C 1
ATOM 911 O O . PRO A 1 116 ? -2.346 -27.136 5.595 1.00 53.88 116 PRO A O 1
ATOM 914 N N . THR A 1 117 ? -0.528 -26.612 6.801 1.00 54.50 117 THR A N 1
ATOM 915 C CA . THR A 1 117 ? -0.051 -27.986 6.974 1.00 54.50 117 THR A CA 1
ATOM 916 C C . THR A 1 117 ? -0.669 -28.686 8.188 1.00 54.50 117 THR A C 1
ATOM 918 O O . THR A 1 117 ? -0.648 -29.915 8.242 1.00 54.50 117 THR A O 1
ATOM 921 N N . ILE A 1 118 ? -1.265 -27.932 9.123 1.00 56.03 118 ILE A N 1
ATOM 922 C CA . ILE A 1 118 ? -1.911 -28.459 10.335 1.00 56.03 118 ILE A CA 1
ATOM 923 C C . ILE A 1 118 ? -3.425 -28.638 10.133 1.00 56.03 118 ILE A C 1
ATOM 925 O O . ILE A 1 118 ? -3.977 -29.625 10.618 1.00 56.03 118 ILE A O 1
ATOM 929 N N . ASP A 1 119 ? -4.096 -27.755 9.381 1.00 55.78 119 ASP A N 1
ATOM 930 C CA . ASP A 1 119 ? -5.515 -27.920 9.020 1.00 55.78 119 ASP A CA 1
ATOM 931 C C . ASP A 1 119 ? -5.834 -27.403 7.597 1.00 55.78 119 ASP A C 1
ATOM 933 O O . ASP A 1 119 ? -6.181 -26.230 7.415 1.00 55.78 119 ASP A O 1
ATOM 937 N N . PRO A 1 120 ? -5.785 -28.274 6.571 1.00 56.59 120 PRO A N 1
ATOM 938 C CA . PRO A 1 120 ? -6.042 -27.901 5.178 1.00 56.59 120 PRO A CA 1
ATOM 939 C C . PRO A 1 120 ? -7.475 -27.412 4.905 1.00 56.59 120 PRO A C 1
ATOM 941 O O . PRO A 1 120 ? -7.710 -26.724 3.909 1.00 56.59 120 PRO A O 1
ATOM 944 N N . ALA A 1 121 ? -8.448 -27.770 5.752 1.00 56.88 121 ALA A N 1
ATOM 945 C CA . ALA A 1 121 ? -9.853 -27.410 5.555 1.00 56.88 121 ALA A CA 1
ATOM 946 C C . ALA A 1 121 ? -10.131 -25.945 5.941 1.00 56.88 121 ALA A C 1
ATOM 948 O O . ALA A 1 121 ? -10.969 -25.281 5.323 1.00 56.88 121 ALA A O 1
ATOM 949 N N . SER A 1 122 ? -9.383 -25.419 6.913 1.00 54.19 122 SER A N 1
ATOM 950 C CA . SER A 1 122 ? -9.486 -24.035 7.387 1.00 54.19 122 SER A CA 1
ATOM 951 C C . SER A 1 122 ? -9.054 -22.993 6.344 1.00 54.19 122 SER A C 1
ATOM 953 O O . SER A 1 122 ? -9.699 -21.952 6.216 1.00 54.19 122 SER A O 1
ATOM 955 N N . ALA A 1 123 ? -8.029 -23.292 5.538 1.00 49.28 123 ALA A N 1
ATOM 956 C CA . ALA A 1 123 ? -7.508 -22.384 4.515 1.00 49.28 123 ALA A CA 1
ATOM 957 C C . ALA A 1 123 ? -8.530 -22.136 3.391 1.00 49.28 123 ALA A C 1
ATOM 959 O O . ALA A 1 123 ? -8.697 -21.010 2.920 1.00 49.28 123 ALA A O 1
ATOM 960 N N . PHE A 1 124 ? -9.267 -23.179 2.998 1.00 50.72 124 PHE A N 1
ATOM 961 C CA . PHE A 1 124 ? -10.340 -23.064 2.011 1.00 50.72 124 PHE A CA 1
ATOM 962 C C . PHE A 1 124 ? -11.595 -22.407 2.612 1.00 50.72 124 PHE A C 1
ATOM 964 O O . PHE A 1 124 ? -12.207 -21.548 1.979 1.00 50.72 124 PHE A O 1
ATOM 971 N N . GLY A 1 125 ? -11.938 -22.734 3.865 1.00 50.53 125 GLY A N 1
ATOM 972 C CA . GLY A 1 125 ? -13.073 -22.138 4.579 1.00 50.53 125 GLY A CA 1
ATOM 973 C C . GLY A 1 125 ? -12.928 -20.632 4.827 1.00 50.53 125 GLY A C 1
ATOM 974 O O . GLY A 1 125 ? -13.893 -19.889 4.657 1.00 50.53 125 GLY A O 1
ATOM 975 N N . ALA A 1 126 ? -11.720 -20.165 5.150 1.00 51.47 126 ALA A N 1
ATOM 976 C CA . ALA A 1 126 ? -11.413 -18.749 5.347 1.00 51.47 126 ALA A CA 1
ATOM 977 C C . ALA A 1 126 ? -11.606 -17.921 4.068 1.00 51.47 126 ALA A C 1
ATOM 979 O O . ALA A 1 126 ? -12.165 -16.827 4.111 1.00 51.47 126 ALA A O 1
ATOM 980 N N . MET A 1 127 ? -11.185 -18.467 2.922 1.00 43.62 127 MET A N 1
ATOM 981 C CA . MET A 1 127 ? -11.366 -17.831 1.617 1.00 43.62 127 MET A CA 1
ATOM 982 C C . MET A 1 127 ? -12.840 -17.818 1.194 1.00 43.62 127 MET A C 1
ATOM 984 O O . MET A 1 127 ? -13.314 -16.816 0.668 1.00 43.62 127 MET A O 1
ATOM 988 N N . CYS A 1 128 ? -13.587 -18.896 1.455 1.00 42.44 128 CYS A N 1
ATOM 989 C CA . CYS A 1 128 ? -15.018 -18.959 1.150 1.00 42.44 128 CYS A CA 1
ATOM 990 C C . CYS A 1 128 ? -15.858 -18.006 2.010 1.00 42.44 128 CYS A C 1
ATOM 992 O O . CYS A 1 128 ? -16.755 -17.374 1.466 1.00 42.44 128 CYS A O 1
ATOM 994 N N . LEU A 1 129 ? -15.545 -17.855 3.304 1.00 47.50 129 LEU A N 1
ATOM 995 C CA . LEU A 1 129 ? -16.208 -16.885 4.189 1.00 47.50 129 LEU A CA 1
ATOM 996 C C . LEU A 1 129 ? -15.933 -15.433 3.774 1.00 47.50 129 LEU A C 1
ATOM 998 O O . LEU A 1 129 ? -16.802 -14.581 3.889 1.00 47.50 129 LEU A O 1
ATOM 1002 N N . PHE A 1 130 ? -14.742 -15.155 3.243 1.00 44.69 130 PHE A N 1
ATOM 1003 C CA . PHE A 1 130 ? -14.372 -13.827 2.751 1.00 44.69 130 PHE A CA 1
ATOM 1004 C C . PHE A 1 130 ? -15.036 -13.459 1.410 1.00 44.69 130 PHE A C 1
ATOM 1006 O O . PHE A 1 130 ? -15.112 -12.285 1.065 1.00 44.69 130 PHE A O 1
ATOM 1013 N N . LEU A 1 131 ? -15.492 -14.453 0.639 1.00 38.31 131 LEU A N 1
ATOM 1014 C CA . LEU A 1 131 ? -16.172 -14.268 -0.651 1.00 38.31 131 LEU A CA 1
ATOM 1015 C C . LEU A 1 131 ? -17.704 -14.348 -0.546 1.00 38.31 131 LEU A C 1
ATOM 1017 O O . LEU A 1 131 ? -18.385 -14.136 -1.550 1.00 38.31 131 LEU A O 1
ATOM 1021 N N . SER A 1 132 ? -18.242 -14.708 0.623 1.00 37.94 132 SER A N 1
ATOM 1022 C CA . SER A 1 132 ? -19.681 -14.889 0.848 1.00 37.94 132 SER A CA 1
ATOM 1023 C C . SER A 1 132 ? -20.391 -13.693 1.491 1.00 37.94 132 SER A C 1
ATOM 1025 O O . SER A 1 132 ? -21.617 -13.734 1.580 1.00 37.94 132 SER A O 1
ATOM 1027 N N . ASP A 1 133 ? -19.646 -12.663 1.900 1.00 37.34 133 ASP A N 1
ATOM 1028 C CA . ASP A 1 133 ? -20.146 -11.375 2.414 1.00 37.34 133 ASP A CA 1
ATOM 1029 C C . ASP A 1 133 ? -19.882 -10.241 1.407 1.00 37.34 133 ASP A C 1
ATOM 1031 O O . ASP A 1 133 ? -20.731 -9.322 1.308 1.00 37.34 133 ASP A O 1
#

Solvent-accessible surface area (backbone atoms only — not comparable to full-atom values): 7190 Å² total; per-residue (Å²): 110,38,69,60,54,50,52,50,53,53,49,52,48,51,53,23,48,52,38,28,53,52,10,74,73,31,79,64,70,66,10,53,53,40,23,52,55,15,49,55,49,34,53,58,60,54,66,52,51,57,59,58,31,55,37,12,57,71,41,70,35,37,97,49,55,70,55,17,52,56,49,14,43,54,45,13,60,77,70,78,39,60,38,70,61,46,36,56,51,50,52,43,23,70,75,28,65,92,35,63,82,63,7,58,88,59,40,55,76,39,81,92,54,56,54,58,90,79,43,64,68,57,60,56,50,55,54,51,60,70,73,73,115

Radius of gyration: 18.82 Å; Cα contacts (8 Å, |Δi|>4): 126; chains: 1; bounding box: 42×45×51 Å

Sequence (133 aa):
EGWKQLCFHLGCAALCTLVVDRGLSTPGAMGWFVLVAGELALGLVSSFYFAGFHEMIHGTAFATGWLAGALSHVAGFAIFRGSNWYYYFHWHHHRFTNDPERDPELSGTTTDRVDPTIDPASAFGAMCLFLSD

Mean predicted aligned error: 8.34 Å

Organism: NCBI:txid156173

InterPro domains:
  IPR005804 Fatty acid desaturase domain [PF00487] (31-109)

Foldseek 3Di:
DLVVVVVVLVVQLVVLVVQLVQLVVDDDPVSVVSNVVSVVSNVVSLVCLVVSLVCLLVQNSDPDSVVSQVVNCVSCVVVVHHSVVVSVLVVQCVVQPPPQCRNPVRNLPPLVNPDCVVPVVSVVVVVVVVVVD